Protein AF-A0A4D9CTM1-F1 (afdb_monomer)

Organism: NCBI:txid1027361

Radius of gyration: 29.35 Å; Cα contacts (8 Å, |Δi|>4): 125; chains: 1; bounding box: 66×77×60 Å

Secondary structure (DSSP, 8-state):
-EE--HHHHHHHHHHHHHHTSSS---EEEEEEEEGGGTT-STHHHHHHHHHTTTT----EEEEEEEEETTEEEEEEEESSHHHHHHHHHHHHHHHHH-TTSPPTT--S-------------------------------------------

pLDDT: mean 71.95, std 22.62, range [29.66, 96.94]

Mean predicted aligned error: 17.48 Å

Solvent-accessible surface area (backbone atoms only — not comparable to full-atom values): 10083 Å² total; per-residue (Å²): 120,46,83,38,55,68,69,58,40,53,56,49,48,53,53,47,51,64,67,37,65,88,55,78,63,77,48,77,47,78,42,82,40,50,59,55,64,75,68,71,47,74,69,34,53,58,52,48,64,54,46,71,74,65,74,59,84,74,58,47,26,38,38,36,36,41,36,40,99,88,52,46,39,30,30,75,38,55,71,58,70,65,39,52,56,50,48,54,56,49,49,51,55,47,63,72,66,66,69,88,64,83,62,91,90,66,91,79,84,85,86,78,75,98,74,81,88,87,86,89,80,90,80,90,80,92,79,86,89,75,89,76,93,77,90,81,82,87,84,90,83,92,80,90,80,85,86,80,86,81,130

Foldseek 3Di:
DAEDELVVVLVVVLVVLVVPVVHWDKDKDKDKDFPLPPPDDPVSVVVVVVVVVVPPPRFIWIKMWMDIDPDIYIYIFTPDPRVVVSVVSNVVSCVVRVPPDDPPPPPDDDDDDDDDDDDDDDDDDDDDDDDDDDDDDDDDDDDDDDDDDDD

Sequence (151 aa):
MVLLDPSSFLSALDSLFHITRTKGSLYLTIKKVRKHRVHGGEAARARATQQQKSGSNDEMHILVRAHAEKQKFSTTVEEGEDAISFQEALAEVLGRNMTGLVKDGKKGGGKKGRKGKEEGGGKEDDMVVVMEESSRGGPGGERGGKRKKRR

Structure (mmCIF, N/CA/C/O backbone):
data_AF-A0A4D9CTM1-F1
#
_entry.id   AF-A0A4D9CTM1-F1
#
loop_
_atom_site.group_PDB
_atom_site.id
_atom_site.type_symbol
_atom_site.label_atom_id
_atom_site.label_alt_id
_atom_site.label_comp_id
_atom_site.label_asym_id
_atom_site.label_entity_id
_atom_site.label_seq_id
_atom_site.pdbx_PDB_ins_code
_atom_site.Cartn_x
_atom_site.Cartn_y
_atom_site.Cartn_z
_atom_site.occupancy
_atom_site.B_iso_or_equiv
_atom_site.auth_seq_id
_atom_site.auth_comp_id
_atom_site.auth_asym_id
_atom_site.auth_atom_id
_atom_site.pdbx_PDB_model_num
ATOM 1 N N . MET A 1 1 ? -1.972 -14.293 -1.447 1.00 78.44 1 MET A N 1
ATOM 2 C CA . MET A 1 1 ? -1.542 -12.880 -1.550 1.00 78.44 1 MET A CA 1
ATOM 3 C C . MET A 1 1 ? -1.862 -12.459 -2.969 1.00 78.44 1 MET A C 1
ATOM 5 O O . MET A 1 1 ? -1.479 -13.194 -3.868 1.00 78.44 1 MET A O 1
ATOM 9 N N . VAL A 1 2 ? -2.639 -11.394 -3.154 1.00 91.00 2 VAL A N 1
ATOM 10 C CA . VAL A 1 2 ? -3.167 -10.981 -4.470 1.00 91.00 2 VAL A CA 1
ATOM 11 C C . VAL A 1 2 ? -2.244 -9.934 -5.096 1.00 91.00 2 VAL A C 1
ATOM 13 O O . VAL A 1 2 ? -1.807 -9.028 -4.390 1.00 91.00 2 VAL A O 1
ATOM 16 N N . LEU A 1 3 ? -1.930 -10.064 -6.388 1.00 92.75 3 LEU A N 1
ATOM 17 C CA . LEU A 1 3 ? -1.213 -9.039 -7.148 1.00 92.75 3 LEU A CA 1
ATOM 18 C C . LEU A 1 3 ? -2.240 -8.075 -7.754 1.00 92.75 3 LEU A C 1
ATOM 20 O O . LEU A 1 3 ? -3.148 -8.525 -8.445 1.00 92.75 3 LEU A O 1
ATOM 24 N N . LEU A 1 4 ? -2.117 -6.787 -7.447 1.00 95.19 4 LEU A N 1
ATOM 25 C CA . LEU A 1 4 ? -3.016 -5.729 -7.897 1.00 95.19 4 LEU A CA 1
ATOM 26 C C . LEU A 1 4 ? -2.261 -4.706 -8.741 1.00 95.19 4 LEU A C 1
ATOM 28 O O . LEU A 1 4 ? -1.070 -4.459 -8.512 1.00 95.19 4 LEU A O 1
ATOM 32 N N . ASP A 1 5 ? -2.993 -4.060 -9.642 1.00 94.69 5 ASP A N 1
ATOM 33 C CA . ASP A 1 5 ? -2.515 -2.879 -10.356 1.00 94.69 5 ASP A CA 1
ATOM 34 C C . ASP A 1 5 ? -2.224 -1.731 -9.374 1.00 94.69 5 ASP A C 1
ATOM 36 O O . ASP A 1 5 ? -2.853 -1.669 -8.309 1.00 94.69 5 ASP A O 1
ATOM 40 N N . PRO A 1 6 ? -1.305 -0.805 -9.700 1.00 94.75 6 PRO A N 1
ATOM 41 C CA . PRO A 1 6 ? -0.899 0.264 -8.786 1.00 94.75 6 PRO A CA 1
ATOM 42 C C . PRO A 1 6 ? -2.067 1.113 -8.253 1.00 94.75 6 PRO A C 1
ATOM 44 O O . PRO A 1 6 ? -2.133 1.391 -7.056 1.00 94.75 6 PRO A O 1
ATOM 47 N N . SER A 1 7 ? -3.037 1.464 -9.102 1.00 94.75 7 SER A N 1
ATOM 48 C CA . SER A 1 7 ? -4.233 2.230 -8.714 1.00 94.75 7 SER A CA 1
ATOM 49 C C . SER A 1 7 ? -5.149 1.443 -7.767 1.00 94.75 7 SER A C 1
ATOM 51 O O . SER A 1 7 ? -5.543 1.935 -6.705 1.00 94.75 7 SER A O 1
ATOM 53 N N . SER A 1 8 ? -5.428 0.184 -8.106 1.00 96.38 8 SER A N 1
ATOM 54 C CA . SER A 1 8 ? -6.216 -0.741 -7.285 1.00 96.38 8 SER A CA 1
ATOM 55 C C . SER A 1 8 ? -5.547 -1.022 -5.937 1.00 96.38 8 SER A C 1
ATOM 57 O O . SER A 1 8 ? -6.226 -1.123 -4.914 1.00 96.38 8 SER A O 1
ATOM 59 N N . PHE A 1 9 ? -4.213 -1.100 -5.909 1.00 96.94 9 PHE A N 1
ATOM 60 C CA . PHE A 1 9 ? -3.431 -1.256 -4.685 1.00 96.94 9 PHE A CA 1
ATOM 61 C C . PHE A 1 9 ? -3.633 -0.076 -3.729 1.00 96.94 9 PHE A C 1
ATOM 63 O O . PHE A 1 9 ? -3.850 -0.299 -2.539 1.00 96.94 9 PHE A O 1
ATOM 70 N N . LEU A 1 10 ? -3.594 1.162 -4.232 1.00 96.62 10 LEU A N 1
ATOM 71 C CA . LEU A 1 10 ? -3.778 2.367 -3.416 1.00 96.62 10 LEU A CA 1
ATOM 72 C C . LEU A 1 10 ? -5.194 2.450 -2.830 1.00 96.62 10 LEU A C 1
ATOM 74 O O . LEU A 1 10 ? -5.349 2.728 -1.641 1.00 96.62 10 LEU A O 1
ATOM 78 N N . SER A 1 11 ? -6.220 2.126 -3.623 1.00 96.69 11 SER A N 1
ATOM 79 C CA . SER A 1 11 ? -7.612 2.079 -3.147 1.00 96.69 11 SER A CA 1
ATOM 80 C C . SER A 1 11 ? -7.836 0.985 -2.090 1.00 96.69 11 SER A C 1
ATOM 82 O O . SER A 1 11 ? -8.464 1.216 -1.050 1.00 96.69 11 SER A O 1
ATOM 84 N N . ALA A 1 12 ? -7.261 -0.203 -2.305 1.00 95.62 12 ALA A N 1
ATOM 85 C CA . ALA A 1 12 ? -7.307 -1.290 -1.330 1.00 95.62 12 ALA A CA 1
ATOM 86 C C . ALA A 1 12 ? -6.540 -0.942 -0.044 1.00 95.62 12 ALA A C 1
ATOM 88 O O . ALA A 1 12 ? -6.989 -1.282 1.052 1.00 95.62 12 ALA A O 1
ATOM 89 N N . LEU A 1 13 ? -5.405 -0.243 -0.159 1.00 96.31 13 LEU A N 1
ATOM 90 C CA . LEU A 1 13 ? -4.617 0.233 0.978 1.00 96.31 13 LEU A CA 1
ATOM 91 C C . LEU A 1 13 ? -5.403 1.227 1.831 1.00 96.31 13 LEU A C 1
ATOM 93 O O . LEU A 1 13 ? -5.414 1.103 3.055 1.00 96.31 13 LEU A O 1
ATOM 97 N N . ASP A 1 14 ? -6.099 2.160 1.195 1.00 95.56 14 ASP A N 1
ATOM 98 C CA . ASP A 1 14 ? -6.958 3.126 1.874 1.00 95.56 14 ASP A CA 1
ATOM 99 C C . ASP A 1 14 ? -8.091 2.448 2.656 1.00 95.56 14 ASP A C 1
ATOM 101 O O . ASP A 1 14 ? -8.291 2.678 3.851 1.00 95.56 14 ASP A O 1
ATOM 105 N N . SER A 1 15 ? -8.762 1.494 2.008 1.00 94.56 15 SER A N 1
ATOM 106 C CA . SER A 1 15 ? -9.785 0.664 2.649 1.00 94.56 15 SER A CA 1
ATOM 107 C C . SER A 1 15 ? -9.212 -0.128 3.830 1.00 94.56 15 SER A C 1
ATOM 109 O O . SER A 1 15 ? -9.856 -0.262 4.874 1.00 94.56 15 SER A O 1
ATOM 111 N N . LEU A 1 16 ? -7.979 -0.629 3.699 1.00 94.81 16 LEU A N 1
ATOM 112 C CA . LEU A 1 16 ? -7.304 -1.369 4.760 1.00 94.81 16 LEU A CA 1
ATOM 113 C C . LEU A 1 16 ? -7.037 -0.485 5.984 1.00 94.81 16 LEU A C 1
ATOM 115 O O . LEU A 1 16 ? -7.277 -0.936 7.105 1.00 94.81 16 LEU A O 1
ATOM 119 N N . PHE A 1 17 ? -6.623 0.772 5.784 1.00 95.00 17 PHE A N 1
ATOM 120 C CA . PHE A 1 17 ? -6.453 1.739 6.873 1.00 95.00 17 PHE A CA 1
ATOM 121 C C . PHE A 1 17 ? -7.749 1.964 7.652 1.00 95.00 17 PHE A C 1
ATOM 123 O O . PHE A 1 17 ? -7.719 1.984 8.885 1.00 95.00 17 PHE A O 1
ATOM 130 N N . HIS A 1 18 ? -8.887 2.083 6.962 1.00 92.69 18 HIS A N 1
ATOM 131 C CA . HIS A 1 18 ? -10.188 2.239 7.614 1.00 92.69 18 HIS A CA 1
ATOM 132 C C . HIS A 1 18 ? -10.571 1.024 8.462 1.00 92.69 18 HIS A C 1
ATOM 134 O O . HIS A 1 18 ? -11.035 1.192 9.591 1.00 92.69 18 HIS A O 1
ATOM 140 N N . ILE A 1 19 ? -10.314 -0.187 7.964 1.00 92.69 19 ILE A N 1
ATOM 141 C CA . ILE A 1 19 ? -10.592 -1.432 8.693 1.00 92.69 19 ILE A CA 1
ATOM 142 C C . ILE A 1 19 ? -9.716 -1.541 9.947 1.00 92.69 19 ILE A C 1
ATOM 144 O O . ILE A 1 19 ? -10.208 -1.908 11.013 1.00 92.69 19 ILE A O 1
ATOM 148 N N . THR A 1 20 ? -8.430 -1.195 9.851 1.00 93.25 20 THR A N 1
ATOM 149 C CA . THR A 1 20 ? -7.482 -1.311 10.974 1.00 93.25 20 THR A CA 1
ATOM 150 C C . THR A 1 20 ? -7.454 -0.094 11.900 1.00 93.25 20 THR A C 1
ATOM 152 O O . THR A 1 20 ? -6.603 -0.017 12.785 1.00 93.25 20 THR A O 1
ATOM 155 N N . ARG A 1 21 ? -8.349 0.884 11.707 1.00 92.12 21 ARG A N 1
ATOM 156 C CA . ARG A 1 21 ? -8.289 2.179 12.406 1.00 92.12 21 ARG A CA 1
ATOM 157 C C . ARG A 1 21 ? -8.504 2.064 13.914 1.00 92.12 21 ARG A C 1
ATOM 159 O O . ARG A 1 21 ? -7.896 2.806 14.678 1.00 92.12 21 ARG A O 1
ATOM 166 N N . THR A 1 22 ? -9.401 1.178 14.339 1.00 90.25 22 THR A N 1
ATOM 167 C CA . THR A 1 22 ? -9.755 0.996 15.757 1.00 90.25 22 THR A CA 1
ATOM 168 C C . THR A 1 22 ? -8.908 -0.075 16.430 1.00 90.25 22 THR A C 1
ATOM 170 O O . THR A 1 22 ? -8.555 0.059 17.601 1.00 90.25 22 THR A O 1
ATOM 173 N N . LYS A 1 23 ? -8.588 -1.148 15.703 1.00 90.88 23 LYS A N 1
ATOM 174 C CA . LYS A 1 23 ? -7.827 -2.290 16.198 1.00 90.88 23 LYS A CA 1
ATOM 175 C C . LYS A 1 23 ? -7.023 -2.911 15.063 1.00 90.88 23 LYS A C 1
ATOM 177 O O . LYS A 1 23 ? -7.501 -3.017 13.938 1.00 90.88 23 LYS A O 1
ATOM 182 N N . GLY A 1 24 ? -5.836 -3.393 15.408 1.00 91.75 24 GLY A N 1
ATOM 183 C CA . GLY A 1 24 ? -4.969 -4.138 14.508 1.00 91.75 24 GLY A CA 1
ATOM 184 C C . GLY A 1 24 ? -3.712 -3.361 14.152 1.00 91.75 24 GLY A C 1
ATOM 185 O O . GLY A 1 24 ? -3.389 -2.325 14.734 1.00 91.75 24 GLY A O 1
ATOM 18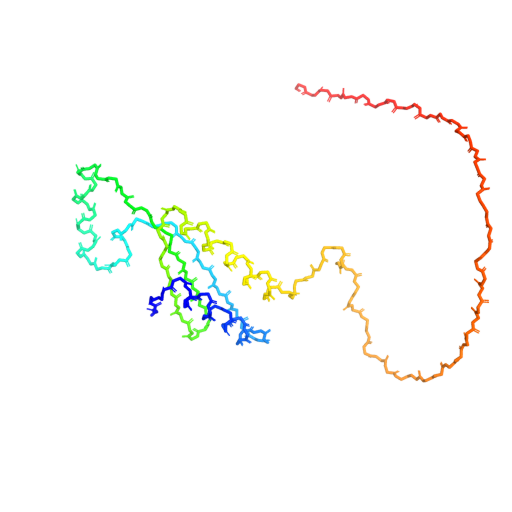6 N N . SER A 1 25 ? -2.956 -3.912 13.215 1.00 93.06 25 SER A N 1
ATOM 187 C CA . SER A 1 25 ? -1.748 -3.288 12.691 1.00 93.06 25 SER A CA 1
ATOM 188 C C . SER A 1 25 ? -1.658 -3.573 11.204 1.00 93.06 25 SER A C 1
ATOM 190 O O . SER A 1 25 ? -1.929 -4.690 10.754 1.00 93.06 25 SER A O 1
ATOM 192 N N . LEU A 1 26 ? -1.291 -2.541 10.455 1.00 94.88 26 LEU A N 1
ATOM 193 C CA . LEU A 1 26 ? -1.059 -2.607 9.025 1.00 94.88 26 LEU A CA 1
ATOM 194 C C . LEU A 1 26 ? 0.446 -2.611 8.790 1.00 94.88 26 LEU A C 1
ATOM 196 O O . LEU A 1 26 ? 1.169 -1.753 9.294 1.00 94.88 26 LEU A O 1
ATOM 200 N N . TYR A 1 27 ? 0.910 -3.578 8.012 1.00 95.75 27 TYR A N 1
ATOM 201 C CA . TYR A 1 27 ? 2.309 -3.714 7.642 1.00 95.75 27 TYR A CA 1
ATOM 202 C C . TYR A 1 27 ? 2.465 -3.429 6.155 1.00 95.75 27 TYR A C 1
ATOM 204 O O . TYR A 1 27 ? 1.909 -4.140 5.313 1.00 95.75 27 TYR A O 1
ATOM 212 N N . LEU A 1 28 ? 3.266 -2.414 5.848 1.00 96.19 28 LEU A N 1
ATOM 213 C CA . LEU A 1 28 ? 3.670 -2.063 4.496 1.00 96.19 28 LEU A CA 1
ATOM 214 C C . LEU A 1 28 ? 5.150 -2.420 4.313 1.00 96.19 28 LEU A C 1
ATOM 216 O O . LEU A 1 28 ? 5.990 -2.035 5.123 1.00 96.19 28 LEU A O 1
ATOM 220 N N . THR A 1 29 ? 5.485 -3.149 3.252 1.00 95.62 29 THR A N 1
ATOM 221 C CA . THR A 1 29 ? 6.875 -3.446 2.881 1.00 95.62 29 THR A CA 1
ATOM 222 C C . THR A 1 29 ? 7.131 -3.006 1.453 1.00 95.62 29 THR A C 1
ATOM 224 O O . THR A 1 29 ? 6.404 -3.428 0.556 1.00 95.62 29 THR A O 1
ATOM 227 N N . ILE A 1 30 ? 8.188 -2.229 1.241 1.00 94.12 30 ILE A N 1
ATOM 228 C CA . ILE A 1 30 ? 8.646 -1.776 -0.074 1.00 94.12 30 ILE A CA 1
ATOM 229 C C . ILE A 1 30 ? 10.023 -2.394 -0.304 1.00 94.12 30 ILE A C 1
ATOM 231 O O . ILE A 1 30 ? 10.911 -2.269 0.542 1.00 94.12 30 ILE A O 1
ATOM 235 N N . LYS A 1 31 ? 10.204 -3.115 -1.412 1.00 91.50 31 LYS A N 1
ATOM 236 C CA . LYS A 1 31 ? 11.464 -3.796 -1.725 1.00 91.50 31 LYS A CA 1
ATOM 237 C C . LYS A 1 31 ? 11.793 -3.692 -3.206 1.00 91.50 31 LYS A C 1
ATOM 239 O O . LYS A 1 31 ? 11.012 -4.136 -4.042 1.00 91.50 31 LYS A O 1
ATOM 244 N N . LYS A 1 32 ? 13.002 -3.227 -3.517 1.00 89.50 32 LYS A N 1
ATOM 245 C CA . LYS A 1 32 ? 13.558 -3.305 -4.869 1.00 89.50 32 LYS A CA 1
ATOM 246 C C . LYS A 1 32 ? 13.880 -4.761 -5.220 1.00 89.50 32 LYS A C 1
ATOM 248 O O . LYS A 1 32 ? 14.564 -5.462 -4.465 1.00 89.50 32 LYS A O 1
ATOM 253 N N . VAL A 1 33 ? 13.343 -5.239 -6.333 1.00 85.56 33 VAL A N 1
ATOM 254 C CA . VAL A 1 33 ? 13.457 -6.619 -6.807 1.00 85.56 33 VAL A CA 1
ATOM 255 C C . VAL A 1 33 ? 13.787 -6.629 -8.292 1.00 85.56 33 VAL A C 1
ATOM 257 O O . VAL A 1 33 ? 13.305 -5.811 -9.059 1.00 85.56 33 VAL A O 1
ATOM 260 N N . ARG A 1 34 ? 14.607 -7.587 -8.718 1.00 81.25 34 ARG A N 1
ATOM 261 C CA . ARG A 1 34 ? 14.817 -7.844 -10.147 1.00 81.25 34 ARG A CA 1
ATOM 262 C C . ARG A 1 34 ? 13.595 -8.572 -10.707 1.00 81.25 34 ARG A C 1
ATOM 264 O O . ARG A 1 34 ? 13.073 -9.453 -10.007 1.00 81.25 34 ARG A O 1
ATOM 271 N N . LYS A 1 35 ? 13.178 -8.258 -11.941 1.00 66.62 35 LYS A N 1
ATOM 272 C CA . LYS A 1 35 ? 11.988 -8.818 -12.628 1.00 66.62 35 LYS A CA 1
ATOM 273 C C . LYS A 1 35 ? 11.839 -10.325 -12.446 1.00 66.62 35 LYS A C 1
ATOM 275 O O . LYS A 1 35 ? 10.782 -10.852 -12.105 1.00 66.62 35 LYS A O 1
ATOM 280 N N . HIS A 1 36 ? 12.964 -11.020 -12.536 1.00 59.69 36 HIS A N 1
ATOM 281 C CA . HIS A 1 36 ? 13.032 -12.469 -12.498 1.00 59.69 36 HIS A CA 1
ATOM 282 C C . HIS A 1 36 ? 12.706 -13.111 -11.128 1.00 59.69 36 HIS A C 1
ATOM 284 O O . HIS A 1 36 ? 12.463 -14.314 -11.036 1.00 59.69 36 HIS A O 1
ATOM 290 N N . ARG A 1 37 ? 12.680 -12.337 -10.033 1.00 57.84 37 ARG A N 1
ATOM 291 C CA . ARG A 1 37 ? 12.320 -12.833 -8.689 1.00 57.84 37 ARG A CA 1
ATOM 292 C C . ARG A 1 37 ? 10.858 -12.597 -8.305 1.00 57.84 37 ARG A C 1
ATOM 294 O O . ARG A 1 37 ? 10.458 -13.052 -7.233 1.00 57.84 37 ARG A O 1
ATOM 301 N N . VAL A 1 38 ? 10.074 -11.907 -9.135 1.00 54.66 38 VAL A N 1
ATOM 302 C CA . VAL A 1 38 ? 8.677 -11.557 -8.822 1.00 54.66 38 VAL A CA 1
ATOM 303 C C . VAL A 1 38 ? 7.730 -12.747 -9.050 1.00 54.66 38 VAL A C 1
ATOM 305 O O . VAL A 1 38 ? 6.818 -12.959 -8.257 1.00 54.66 38 VAL A O 1
ATOM 308 N N . HIS A 1 39 ? 8.015 -13.612 -10.032 1.00 53.09 39 HIS A N 1
ATOM 309 C CA . HIS A 1 39 ? 7.203 -14.794 -10.383 1.00 53.09 39 HIS A CA 1
ATOM 310 C C . HIS A 1 39 ? 7.820 -16.117 -9.891 1.00 53.09 39 HIS A C 1
ATOM 312 O O . HIS A 1 39 ? 8.026 -17.060 -10.654 1.00 53.09 39 HIS A O 1
ATOM 318 N N . GLY A 1 40 ? 8.196 -16.166 -8.612 1.00 46.62 40 GLY A N 1
ATOM 319 C CA . GLY A 1 40 ? 9.043 -17.213 -8.034 1.00 46.62 40 GLY A CA 1
ATOM 320 C C . GLY A 1 40 ? 8.459 -18.633 -8.009 1.00 46.62 40 GLY A C 1
ATOM 321 O O . GLY A 1 40 ? 7.952 -19.062 -6.978 1.00 46.62 40 GLY A O 1
ATOM 322 N N . GLY A 1 41 ? 8.656 -19.390 -9.088 1.00 54.88 41 GLY A N 1
ATOM 323 C CA . GLY A 1 41 ? 8.852 -20.847 -9.053 1.00 54.88 41 GLY A CA 1
ATOM 324 C C . GLY A 1 41 ? 10.340 -21.219 -9.174 1.00 54.88 41 GLY A C 1
ATOM 325 O O . GLY A 1 41 ? 11.176 -20.362 -9.465 1.00 54.88 41 GLY A O 1
ATOM 326 N N . GLU A 1 42 ? 10.694 -22.496 -8.993 1.00 54.66 42 GLU A N 1
ATOM 327 C CA . GLU A 1 42 ? 12.067 -23.023 -9.181 1.00 54.66 42 GLU A CA 1
ATOM 328 C C . GLU A 1 42 ? 12.647 -22.687 -10.569 1.00 54.66 42 GLU A C 1
ATOM 330 O O . GLU A 1 42 ? 13.813 -22.307 -10.698 1.00 54.66 42 GLU A O 1
ATOM 335 N N . ALA A 1 43 ? 11.792 -22.674 -11.597 1.00 53.56 43 ALA A N 1
ATOM 336 C CA . ALA A 1 43 ? 12.135 -22.252 -12.955 1.00 53.56 43 ALA A CA 1
ATOM 337 C C . ALA A 1 43 ? 12.572 -20.774 -13.042 1.00 53.56 43 ALA A C 1
ATOM 339 O O . ALA A 1 43 ? 13.469 -20.427 -13.815 1.00 53.56 43 ALA A O 1
ATOM 340 N N . ALA A 1 44 ? 11.997 -19.907 -12.201 1.00 55.56 44 ALA A N 1
ATOM 341 C CA . ALA A 1 44 ? 12.378 -18.504 -12.079 1.00 55.56 44 ALA A CA 1
ATOM 342 C C . ALA A 1 44 ? 13.667 -18.310 -11.247 1.00 55.56 44 ALA A C 1
ATOM 344 O O . ALA A 1 44 ? 14.180 -17.206 -11.114 1.00 55.56 44 ALA A O 1
ATOM 345 N N . ARG A 1 45 ? 14.246 -19.363 -10.668 1.00 57.81 45 ARG A N 1
ATOM 346 C CA . ARG A 1 45 ? 15.594 -19.286 -10.081 1.00 57.81 45 ARG A CA 1
ATOM 347 C C . ARG A 1 45 ? 16.643 -19.734 -11.090 1.00 57.81 45 ARG A C 1
ATOM 349 O O . ARG A 1 45 ? 17.652 -19.055 -11.232 1.00 57.81 45 ARG A O 1
ATOM 356 N N . ALA A 1 46 ? 16.347 -20.786 -11.854 1.00 58.94 46 ALA A N 1
ATOM 357 C CA . ALA A 1 46 ? 17.233 -21.320 -12.888 1.00 58.94 46 ALA A CA 1
ATOM 358 C C . ALA A 1 46 ? 17.491 -20.334 -14.045 1.00 58.94 46 ALA A C 1
ATOM 360 O O . ALA A 1 46 ? 18.634 -20.147 -14.465 1.00 58.94 46 ALA A O 1
ATOM 361 N N . ARG A 1 47 ? 16.449 -19.646 -14.533 1.00 57.97 47 ARG A N 1
ATOM 362 C CA . ARG A 1 47 ? 16.589 -18.655 -15.617 1.00 57.97 47 ARG A CA 1
ATOM 363 C C . ARG A 1 47 ? 17.316 -17.366 -15.171 1.00 57.97 47 ARG A C 1
ATOM 365 O O . ARG A 1 47 ? 18.043 -16.785 -15.973 1.00 57.97 47 ARG A O 1
ATOM 372 N N . ALA A 1 48 ? 17.255 -16.993 -13.883 1.00 57.41 48 ALA A N 1
ATOM 373 C CA . ALA A 1 48 ? 18.030 -15.869 -13.334 1.00 57.41 48 ALA A CA 1
ATOM 374 C C . ALA A 1 48 ? 19.540 -16.143 -13.406 1.00 57.41 48 ALA A C 1
ATOM 376 O O . ALA A 1 48 ? 20.331 -15.247 -13.689 1.00 57.41 48 ALA A O 1
ATOM 377 N N . THR A 1 49 ? 19.942 -17.397 -13.176 1.00 59.22 49 THR A N 1
ATOM 378 C CA . THR A 1 49 ? 21.347 -17.819 -13.240 1.00 59.22 49 THR A CA 1
ATOM 379 C C . THR A 1 49 ? 21.887 -17.812 -14.672 1.00 59.22 49 THR A C 1
ATOM 381 O O . THR A 1 49 ? 23.074 -17.562 -14.873 1.00 59.22 49 THR A O 1
ATOM 384 N N . GLN A 1 50 ? 21.033 -18.060 -15.673 1.00 58.41 50 GLN A N 1
ATOM 385 C CA . GLN A 1 50 ? 21.412 -17.980 -17.088 1.00 58.41 50 GLN A CA 1
ATOM 386 C C . GLN A 1 50 ? 21.503 -16.531 -17.586 1.00 58.41 50 GLN A C 1
ATOM 388 O O . GLN A 1 50 ? 22.468 -16.196 -18.266 1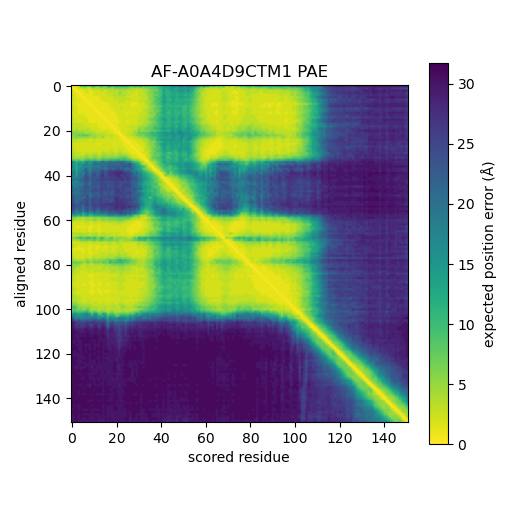.00 58.41 50 GLN A O 1
ATOM 393 N N . GLN A 1 51 ? 20.574 -15.652 -17.200 1.00 55.12 51 GLN A N 1
ATOM 394 C CA . GLN A 1 51 ? 20.588 -14.246 -17.633 1.00 55.12 51 GLN A CA 1
ATOM 395 C C . GLN A 1 51 ? 21.675 -13.400 -16.951 1.00 55.12 51 GLN A C 1
ATOM 397 O O . GLN A 1 51 ? 22.218 -12.483 -17.563 1.00 55.12 51 GLN A O 1
ATOM 402 N N . GLN A 1 52 ? 22.106 -13.765 -15.736 1.00 55.75 52 GLN A N 1
ATOM 403 C CA . GLN A 1 52 ? 23.303 -13.171 -15.123 1.00 55.75 52 GLN A CA 1
ATOM 404 C C . GLN A 1 52 ? 24.570 -13.353 -15.977 1.00 55.75 52 GLN A C 1
ATOM 406 O O . GLN A 1 52 ? 25.509 -12.573 -15.833 1.00 55.75 52 GLN A O 1
ATOM 411 N N . LYS A 1 53 ? 24.608 -14.364 -16.858 1.00 54.53 53 LYS A N 1
ATOM 412 C CA . LYS A 1 53 ? 25.725 -14.598 -17.783 1.00 54.53 53 LYS A CA 1
ATOM 413 C C . LYS A 1 53 ? 25.610 -13.802 -19.088 1.00 54.53 53 LYS A C 1
ATOM 415 O O . LYS A 1 53 ? 26.618 -13.666 -19.770 1.00 54.53 53 LYS A O 1
ATOM 420 N N . SER A 1 54 ? 24.430 -13.281 -19.437 1.00 57.25 54 SER A N 1
ATOM 421 C CA . SER A 1 54 ? 24.183 -12.604 -20.720 1.00 57.25 54 SER A CA 1
ATOM 422 C C . SER A 1 54 ? 24.236 -11.074 -20.661 1.00 57.25 54 SER A C 1
ATOM 424 O O . SER A 1 54 ? 24.023 -10.436 -21.684 1.00 57.25 54 SER A O 1
ATOM 426 N N . GLY A 1 55 ? 24.507 -10.467 -19.498 1.00 49.53 55 GLY A N 1
ATOM 427 C CA . GLY A 1 55 ? 24.700 -9.012 -19.381 1.00 49.53 55 GLY A CA 1
ATOM 428 C C . GLY A 1 55 ? 23.477 -8.161 -19.753 1.00 49.53 55 GLY A C 1
ATOM 429 O O . GLY A 1 55 ? 23.616 -6.963 -19.982 1.00 49.53 55 GLY A O 1
ATOM 430 N N . SER A 1 56 ? 22.284 -8.758 -19.828 1.00 56.06 56 SER A N 1
ATOM 431 C CA . SER A 1 56 ? 21.042 -8.037 -20.107 1.00 56.06 56 SER A CA 1
ATOM 432 C C . SER A 1 56 ? 20.753 -7.053 -18.977 1.00 56.06 56 SER A C 1
ATOM 434 O O . SER A 1 56 ? 20.814 -7.445 -17.811 1.00 56.06 56 SER A O 1
ATOM 436 N N . ASN A 1 57 ? 20.441 -5.803 -19.336 1.00 56.66 57 ASN A N 1
ATOM 437 C CA . ASN A 1 57 ? 20.015 -4.742 -18.424 1.00 56.66 57 ASN A CA 1
ATOM 438 C C . ASN A 1 57 ? 18.889 -5.293 -17.532 1.00 56.66 57 ASN A C 1
ATOM 440 O O . ASN A 1 57 ? 17.792 -5.576 -18.006 1.00 56.66 57 ASN A O 1
ATOM 444 N N . ASP A 1 58 ? 19.226 -5.596 -16.280 1.00 65.88 58 ASP A N 1
ATOM 445 C CA . ASP A 1 58 ? 18.380 -6.352 -15.358 1.00 65.88 58 ASP A CA 1
ATOM 446 C C . ASP A 1 58 ? 17.241 -5.410 -14.939 1.00 65.88 58 ASP A C 1
ATOM 448 O O . ASP A 1 58 ? 17.418 -4.601 -14.027 1.00 65.88 58 ASP A O 1
ATOM 452 N N . GLU A 1 59 ? 16.110 -5.452 -15.653 1.00 73.69 59 GLU A N 1
ATOM 453 C CA . GLU A 1 59 ? 14.943 -4.608 -15.376 1.00 73.69 59 GLU A CA 1
ATOM 454 C C . GLU A 1 59 ? 14.575 -4.726 -13.889 1.00 73.69 59 GLU A C 1
ATOM 456 O O . GLU A 1 59 ? 14.261 -5.805 -13.354 1.00 73.69 59 GLU A O 1
ATOM 461 N N . MET A 1 60 ? 14.718 -3.603 -13.186 1.00 82.88 60 MET A N 1
ATOM 462 C CA . MET A 1 60 ? 14.460 -3.520 -11.760 1.00 82.88 60 MET A CA 1
ATOM 463 C C . MET A 1 60 ? 13.046 -3.003 -11.544 1.00 82.88 60 MET A C 1
ATOM 465 O O . MET A 1 60 ? 12.599 -2.053 -12.175 1.00 82.88 60 MET A O 1
ATOM 469 N N . HIS A 1 61 ? 12.360 -3.629 -10.600 1.00 89.69 61 HIS A N 1
ATOM 470 C CA . HIS A 1 61 ? 11.027 -3.236 -10.187 1.00 89.69 61 HIS A CA 1
ATOM 471 C C . HIS A 1 61 ? 10.992 -3.002 -8.680 1.00 89.69 61 HIS A C 1
ATOM 473 O O . HIS A 1 61 ? 11.814 -3.513 -7.909 1.00 89.69 61 HIS A O 1
ATOM 479 N N . ILE A 1 62 ? 9.997 -2.251 -8.238 1.00 91.56 62 ILE A N 1
ATOM 480 C CA . ILE A 1 62 ? 9.695 -2.006 -6.836 1.00 91.56 62 ILE A CA 1
ATOM 481 C C . ILE A 1 62 ? 8.481 -2.858 -6.479 1.00 91.56 62 ILE A C 1
ATOM 483 O O . ILE A 1 62 ? 7.388 -2.667 -7.001 1.00 91.56 62 ILE A O 1
ATOM 487 N N . LEU A 1 63 ? 8.671 -3.819 -5.579 1.00 92.69 63 LEU A N 1
ATOM 488 C CA . LEU A 1 63 ? 7.598 -4.643 -5.039 1.00 92.69 63 LEU A CA 1
ATOM 489 C C . LEU A 1 63 ? 7.100 -4.035 -3.735 1.00 92.69 63 LEU A C 1
ATOM 491 O O . LEU A 1 63 ? 7.837 -3.974 -2.745 1.00 92.69 63 LEU A O 1
ATOM 495 N N . VAL A 1 64 ? 5.827 -3.665 -3.720 1.00 95.25 64 VAL A N 1
ATOM 496 C CA . VAL A 1 64 ? 5.141 -3.150 -2.538 1.00 95.25 64 VAL A CA 1
ATOM 497 C C . VAL A 1 64 ? 4.142 -4.188 -2.058 1.00 95.25 64 VAL A C 1
ATOM 499 O O . VAL A 1 64 ? 3.419 -4.789 -2.849 1.00 95.25 64 VAL A O 1
ATOM 502 N N . ARG A 1 65 ? 4.119 -4.452 -0.753 1.00 95.69 65 ARG A N 1
ATOM 503 C CA . ARG A 1 65 ? 3.180 -5.394 -0.132 1.00 95.69 65 ARG A CA 1
ATOM 504 C C . ARG A 1 65 ? 2.523 -4.731 1.057 1.00 95.69 65 ARG A C 1
ATOM 506 O O . ARG A 1 65 ? 3.214 -4.129 1.875 1.00 95.69 65 ARG A O 1
ATOM 513 N N . ALA A 1 66 ? 1.220 -4.912 1.169 1.00 96.44 66 ALA A N 1
ATOM 514 C CA . ALA A 1 66 ? 0.437 -4.501 2.314 1.00 96.44 66 ALA A CA 1
ATOM 515 C C . ALA A 1 66 ? -0.250 -5.726 2.913 1.00 96.44 66 ALA A C 1
ATOM 517 O O . ALA A 1 66 ? -0.750 -6.604 2.198 1.00 96.44 66 ALA A O 1
ATOM 518 N N . HIS A 1 67 ? -0.266 -5.799 4.237 1.00 95.38 67 HIS A N 1
ATOM 519 C CA . HIS A 1 67 ? -1.097 -6.767 4.925 1.00 95.38 67 HIS A CA 1
ATOM 520 C C . HIS A 1 67 ? -1.583 -6.275 6.277 1.00 95.38 67 HIS A C 1
ATOM 522 O O . HIS A 1 67 ? -0.863 -5.597 7.007 1.00 95.38 67 HIS A O 1
ATOM 528 N N . ALA A 1 68 ? -2.791 -6.705 6.620 1.00 91.81 68 ALA A N 1
ATOM 529 C CA . ALA A 1 68 ? -3.323 -6.636 7.968 1.00 91.81 68 ALA A CA 1
ATOM 530 C C . ALA A 1 68 ? -4.127 -7.906 8.233 1.00 91.81 68 ALA A C 1
ATOM 532 O O . ALA A 1 68 ? -5.013 -8.239 7.447 1.00 91.81 68 ALA A O 1
ATOM 533 N N . GLU A 1 69 ? -3.786 -8.614 9.313 1.00 84.56 69 GLU A N 1
ATOM 534 C CA . GLU A 1 69 ? -4.379 -9.883 9.764 1.00 84.56 69 GLU A CA 1
ATOM 535 C C . GLU A 1 69 ? -4.711 -10.873 8.624 1.00 84.56 69 GLU A C 1
ATOM 537 O O . GLU A 1 69 ? -3.904 -11.743 8.287 1.00 84.56 69 GLU A O 1
ATOM 542 N N . LYS A 1 70 ? -5.899 -10.730 8.026 1.00 85.56 70 LYS A N 1
ATOM 543 C CA . LYS A 1 70 ? -6.482 -11.612 7.007 1.00 85.56 70 LYS A CA 1
ATOM 544 C C . LYS A 1 70 ? -6.238 -11.154 5.564 1.00 85.56 70 LYS A C 1
ATOM 546 O O . LYS A 1 70 ? -6.188 -11.996 4.671 1.00 85.56 70 LYS A O 1
ATOM 551 N N . GLN A 1 71 ? -6.072 -9.854 5.315 1.00 92.00 71 GLN A N 1
ATOM 552 C CA . GLN A 1 71 ? -5.925 -9.309 3.961 1.00 92.00 71 GLN A CA 1
ATOM 553 C C . GLN A 1 71 ? -4.449 -9.135 3.598 1.00 92.00 71 GLN A C 1
ATOM 555 O O . GLN A 1 71 ? -3.670 -8.589 4.379 1.00 92.00 71 GLN A O 1
ATOM 560 N N . LYS A 1 72 ? -4.057 -9.630 2.416 1.00 95.31 72 LYS A N 1
ATOM 561 C CA . LYS A 1 72 ? -2.677 -9.576 1.905 1.00 95.31 72 LYS A CA 1
ATOM 562 C C . LYS A 1 72 ? -2.677 -9.315 0.405 1.00 95.31 72 LYS A C 1
ATOM 564 O O . LYS A 1 72 ? -3.066 -10.198 -0.369 1.00 95.31 72 LYS A O 1
ATOM 569 N N . PHE A 1 73 ? -2.159 -8.166 0.003 1.00 95.88 73 PHE A N 1
ATOM 570 C CA . PHE A 1 73 ? -2.037 -7.788 -1.400 1.00 95.88 73 PHE A CA 1
ATOM 571 C C . PHE A 1 73 ? -0.688 -7.127 -1.679 1.00 95.88 73 PHE A C 1
ATOM 573 O O . PHE A 1 73 ? 0.013 -6.661 -0.777 1.00 95.88 73 PHE A O 1
ATOM 580 N N . SER A 1 74 ? -0.289 -7.156 -2.939 1.00 95.44 74 SER A N 1
ATOM 581 C CA . SER A 1 74 ? 0.981 -6.629 -3.415 1.00 95.44 74 SER A CA 1
ATOM 582 C C . SER A 1 74 ? 0.813 -5.979 -4.774 1.00 95.44 74 SER A C 1
ATOM 584 O O . SER A 1 74 ? -0.088 -6.350 -5.516 1.00 95.44 74 SER A O 1
ATOM 586 N N . THR A 1 75 ? 1.704 -5.062 -5.114 1.00 95.25 75 THR A N 1
ATOM 587 C CA . THR A 1 75 ? 1.820 -4.477 -6.449 1.00 95.25 75 THR A CA 1
ATOM 588 C C . THR A 1 75 ? 3.291 -4.386 -6.837 1.00 95.25 75 THR A C 1
ATOM 590 O O . THR A 1 75 ? 4.168 -4.364 -5.967 1.00 95.25 75 THR A O 1
ATOM 593 N N . THR A 1 76 ? 3.563 -4.399 -8.135 1.00 92.56 76 THR A N 1
ATOM 594 C CA . THR A 1 76 ? 4.910 -4.240 -8.688 1.00 92.56 76 THR A CA 1
ATOM 595 C C . THR A 1 76 ? 4.895 -3.017 -9.587 1.00 92.56 76 THR A C 1
ATOM 597 O O . THR A 1 76 ? 4.018 -2.909 -10.436 1.00 92.56 76 THR A O 1
ATOM 600 N N . VAL A 1 77 ? 5.846 -2.113 -9.384 1.00 92.31 77 VAL A N 1
ATOM 601 C CA . VAL A 1 77 ? 5.985 -0.871 -10.152 1.00 92.31 77 VAL A CA 1
ATOM 602 C C . VAL A 1 77 ? 7.335 -0.899 -10.855 1.00 92.31 77 VAL A C 1
ATOM 604 O O . VAL A 1 77 ? 8.330 -1.312 -10.253 1.00 92.31 77 VAL A O 1
ATOM 607 N N . GLU A 1 78 ? 7.374 -0.534 -12.131 1.00 89.50 78 GLU A N 1
ATOM 608 C CA . GLU A 1 78 ? 8.628 -0.436 -12.882 1.00 89.50 78 GLU A CA 1
ATOM 609 C C . GLU A 1 78 ? 9.450 0.766 -12.402 1.00 89.50 78 GLU A C 1
ATOM 611 O O . GLU A 1 78 ? 8.906 1.751 -11.903 1.00 89.50 78 GLU A O 1
ATOM 616 N N . GLU A 1 79 ? 10.777 0.668 -12.472 1.00 84.00 79 GLU A N 1
ATOM 617 C CA . GLU A 1 79 ? 11.645 1.793 -12.122 1.00 84.00 79 GLU A CA 1
ATOM 618 C C . GLU A 1 79 ? 11.596 2.858 -13.232 1.00 84.00 79 GLU A C 1
ATOM 620 O O . GLU A 1 79 ? 11.765 2.534 -14.403 1.00 84.00 79 GLU A O 1
ATOM 625 N N . GLY A 1 80 ? 11.362 4.125 -12.872 1.00 85.94 80 GLY A N 1
ATOM 626 C CA . GLY A 1 80 ? 11.196 5.217 -13.836 1.00 85.94 80 GLY A CA 1
ATOM 627 C C . GLY A 1 80 ? 10.153 6.239 -13.386 1.00 85.94 80 GLY A C 1
ATOM 628 O O . GLY A 1 80 ? 9.997 6.484 -12.189 1.00 85.94 80 GLY A O 1
ATOM 629 N N . GLU A 1 81 ? 9.435 6.823 -14.346 1.00 86.69 81 GLU A N 1
ATOM 630 C CA . GLU A 1 81 ? 8.390 7.828 -14.099 1.00 86.69 81 GLU A CA 1
ATOM 631 C C . GLU A 1 81 ? 7.224 7.253 -13.281 1.00 86.69 81 GLU A C 1
ATOM 633 O O . GLU A 1 81 ? 6.801 7.859 -12.296 1.00 86.69 81 GLU A O 1
ATOM 638 N N . ASP A 1 82 ? 6.800 6.025 -13.592 1.00 86.88 82 ASP A N 1
ATOM 639 C CA . ASP A 1 82 ? 5.716 5.338 -12.880 1.00 86.88 82 ASP A CA 1
ATOM 640 C C . ASP A 1 82 ? 6.009 5.159 -11.384 1.00 86.88 82 ASP A C 1
ATOM 642 O O . ASP A 1 82 ? 5.106 5.250 -10.548 1.00 86.88 82 ASP A O 1
ATOM 646 N N . ALA A 1 83 ? 7.277 4.940 -11.018 1.00 90.12 83 ALA A N 1
ATOM 647 C CA . ALA A 1 83 ? 7.687 4.834 -9.620 1.00 90.12 83 ALA A CA 1
ATOM 648 C C . ALA A 1 83 ? 7.523 6.158 -8.867 1.00 90.12 83 ALA A C 1
ATOM 650 O O . ALA A 1 83 ? 7.130 6.146 -7.698 1.00 90.12 83 ALA A O 1
ATOM 651 N N . ILE A 1 84 ? 7.804 7.285 -9.525 1.00 93.25 84 ILE A N 1
ATOM 652 C CA . ILE A 1 84 ? 7.680 8.621 -8.935 1.00 93.25 84 ILE A CA 1
ATOM 653 C C . ILE A 1 84 ? 6.201 8.944 -8.725 1.00 93.25 84 ILE A C 1
ATOM 655 O O . ILE A 1 84 ? 5.802 9.253 -7.602 1.00 93.25 84 ILE A O 1
ATOM 659 N N . SER A 1 85 ? 5.371 8.770 -9.756 1.00 94.00 85 SER A N 1
ATOM 660 C CA . SER A 1 85 ? 3.925 9.001 -9.653 1.00 94.00 85 SER A CA 1
ATOM 661 C C . SER A 1 85 ? 3.275 8.096 -8.605 1.00 94.00 85 SER A C 1
ATOM 663 O O . SER A 1 85 ? 2.447 8.541 -7.807 1.00 94.00 85 SER A O 1
ATOM 665 N N . PHE A 1 86 ? 3.687 6.826 -8.540 1.00 95.12 86 PHE A N 1
ATOM 666 C CA . PHE A 1 86 ? 3.214 5.914 -7.503 1.00 95.12 86 PHE A CA 1
ATOM 667 C C . PHE A 1 86 ? 3.658 6.346 -6.100 1.00 95.12 86 PHE A C 1
ATOM 669 O O . PHE A 1 86 ? 2.883 6.232 -5.150 1.00 95.12 86 PHE A O 1
ATOM 676 N N . GLN A 1 87 ? 4.887 6.847 -5.945 1.00 94.44 87 GLN A N 1
ATOM 677 C CA . GLN A 1 87 ? 5.392 7.342 -4.666 1.00 94.44 87 GLN A CA 1
ATOM 678 C C . GLN A 1 87 ? 4.604 8.562 -4.174 1.00 94.44 87 GLN A C 1
ATOM 680 O O . GLN A 1 87 ? 4.283 8.622 -2.986 1.00 94.44 87 GLN A O 1
ATOM 685 N N . GLU A 1 88 ? 4.280 9.507 -5.057 1.00 96.31 88 GLU A N 1
ATOM 686 C CA . GLU A 1 88 ? 3.468 10.685 -4.727 1.00 96.31 88 GLU A CA 1
ATOM 687 C C . GLU A 1 88 ? 2.066 10.280 -4.260 1.00 96.31 88 GLU A C 1
ATOM 689 O O . GLU A 1 88 ? 1.636 10.665 -3.169 1.00 96.31 88 GLU A O 1
ATOM 694 N N . ALA A 1 89 ? 1.396 9.413 -5.022 1.00 96.75 89 ALA A N 1
ATOM 695 C CA . ALA A 1 89 ? 0.069 8.919 -4.667 1.00 96.75 89 ALA A CA 1
ATOM 696 C C . ALA A 1 89 ? 0.085 8.091 -3.367 1.00 96.75 89 ALA A C 1
ATOM 698 O O . ALA A 1 89 ? -0.812 8.198 -2.527 1.00 96.75 89 ALA A O 1
ATOM 699 N N . LEU A 1 90 ? 1.134 7.290 -3.145 1.00 96.69 90 LEU A N 1
ATOM 700 C CA . LEU A 1 90 ? 1.320 6.564 -1.890 1.00 96.69 90 LEU A CA 1
ATOM 701 C C . LEU A 1 90 ? 1.522 7.525 -0.710 1.00 96.69 90 LEU A C 1
ATOM 703 O O . LEU A 1 90 ? 0.963 7.293 0.364 1.00 96.69 90 LEU A O 1
ATOM 707 N N . ALA A 1 91 ? 2.294 8.598 -0.892 1.00 96.56 91 ALA A N 1
ATOM 708 C CA . ALA A 1 91 ? 2.516 9.607 0.139 1.00 96.56 91 ALA A CA 1
ATOM 709 C C . ALA A 1 91 ? 1.211 10.315 0.532 1.00 96.56 91 ALA A C 1
ATOM 711 O O . ALA A 1 91 ? 0.969 10.511 1.725 1.00 96.56 91 ALA A O 1
ATOM 712 N N . GLU A 1 92 ? 0.345 10.622 -0.435 1.00 96.81 92 GLU A N 1
ATOM 713 C CA . GLU A 1 92 ? -0.979 11.198 -0.178 1.00 96.81 92 GLU A CA 1
ATOM 714 C C . GLU A 1 92 ? -1.850 10.262 0.677 1.00 96.81 92 GLU A C 1
ATOM 716 O O . GLU A 1 92 ? -2.372 10.668 1.722 1.00 96.81 92 GLU A O 1
ATOM 721 N N . VAL A 1 93 ? -1.947 8.982 0.296 1.00 96.56 93 VAL A N 1
ATOM 722 C CA . VAL A 1 93 ? -2.719 7.976 1.049 1.00 96.56 93 VAL A CA 1
ATOM 723 C C . VAL A 1 93 ? -2.188 7.828 2.476 1.00 96.56 93 VAL A C 1
ATOM 725 O O . VAL A 1 93 ? -2.972 7.777 3.430 1.00 96.56 93 VAL A O 1
ATOM 728 N N . LEU A 1 94 ? -0.866 7.779 2.648 1.00 95.75 94 LEU A N 1
ATOM 729 C CA . LEU A 1 94 ? -0.230 7.667 3.960 1.00 95.75 94 LEU A CA 1
ATOM 730 C C . LEU A 1 94 ? -0.459 8.918 4.817 1.00 95.75 94 LEU A C 1
ATOM 732 O O . LEU A 1 94 ? -0.840 8.794 5.983 1.00 95.75 94 LEU A O 1
ATOM 736 N N . GLY A 1 95 ? -0.274 10.110 4.247 1.00 94.56 95 GLY A N 1
ATOM 737 C CA . GLY A 1 95 ? -0.482 11.385 4.937 1.00 94.56 95 GLY A CA 1
ATOM 738 C C . GLY A 1 95 ? -1.926 11.569 5.402 1.00 94.56 95 GLY A C 1
ATOM 739 O O . GLY A 1 95 ? -2.163 12.010 6.528 1.00 94.56 95 GLY A O 1
ATOM 740 N N . ARG A 1 96 ? -2.894 11.150 4.581 1.00 95.06 96 ARG A N 1
ATOM 741 C CA . ARG A 1 96 ? -4.323 11.206 4.914 1.00 95.06 96 ARG A CA 1
ATOM 742 C C . ARG A 1 96 ? -4.719 10.248 6.041 1.00 95.06 96 ARG A C 1
ATOM 744 O O . ARG A 1 96 ? -5.600 10.580 6.831 1.00 95.06 96 ARG A O 1
ATOM 751 N N . ASN A 1 97 ? -4.095 9.070 6.123 1.00 95.12 97 ASN A N 1
ATOM 752 C CA . ASN A 1 97 ? -4.520 8.013 7.048 1.00 95.12 97 ASN A CA 1
ATOM 753 C C . ASN A 1 97 ? -3.716 7.937 8.357 1.00 95.12 97 ASN A C 1
ATOM 755 O O . ASN A 1 97 ? -4.260 7.523 9.384 1.00 95.12 97 ASN A O 1
ATOM 759 N N . MET A 1 98 ? -2.444 8.346 8.378 1.00 93.25 98 MET A N 1
ATOM 760 C CA . MET A 1 98 ? -1.575 8.248 9.565 1.00 93.25 98 MET A CA 1
ATOM 761 C C . MET A 1 98 ? -1.704 9.453 10.517 1.00 93.25 98 MET A C 1
ATOM 763 O O . MET A 1 98 ? -0.715 10.039 10.953 1.00 93.25 98 MET A O 1
ATOM 767 N N . THR A 1 99 ? -2.931 9.825 10.887 1.00 91.25 99 THR A N 1
ATOM 768 C CA . THR A 1 99 ? -3.206 11.042 11.679 1.00 91.25 99 THR A CA 1
ATOM 769 C C . THR A 1 99 ? -3.109 10.852 13.199 1.00 91.25 99 THR A C 1
ATOM 771 O O . THR A 1 99 ? -3.219 11.818 13.950 1.00 91.25 99 THR A O 1
ATOM 774 N N . GLY A 1 100 ? -2.960 9.614 13.678 1.00 87.69 100 GLY A N 1
ATOM 775 C CA . GLY A 1 100 ? -3.034 9.260 15.104 1.00 87.69 100 GLY A CA 1
ATOM 776 C C . GLY A 1 100 ? -1.744 9.461 15.906 1.00 87.69 100 GLY A C 1
ATOM 777 O O . GLY A 1 100 ? -1.675 9.039 17.059 1.00 87.69 100 GL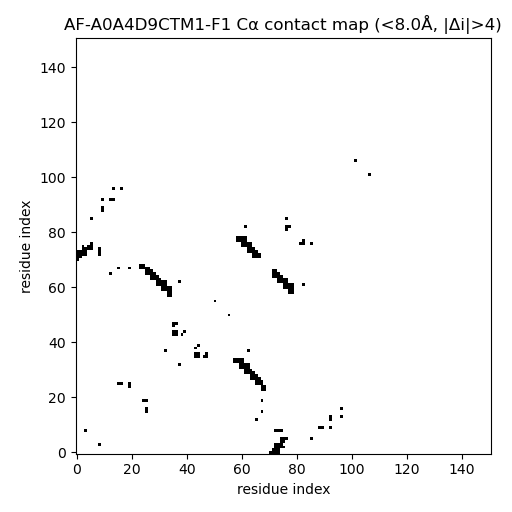Y A O 1
ATOM 778 N N . LEU A 1 101 ? -0.708 10.052 15.308 1.00 88.12 101 LEU A N 1
ATOM 779 C CA . LEU A 1 101 ? 0.593 10.231 15.950 1.00 88.12 101 LEU A CA 1
ATOM 780 C C . LEU A 1 101 ? 0.590 11.436 16.902 1.00 88.12 101 LEU A C 1
ATOM 782 O O . LEU A 1 101 ? -0.035 12.468 16.649 1.00 88.12 101 LEU A O 1
ATOM 786 N N . VAL A 1 102 ? 1.310 11.309 18.019 1.00 89.06 102 VAL A N 1
ATOM 787 C CA . VAL A 1 102 ? 1.509 12.418 18.961 1.00 89.06 102 VAL A CA 1
ATOM 788 C C . VAL A 1 102 ? 2.383 13.471 18.289 1.00 89.06 102 VAL A C 1
ATOM 790 O O . VAL A 1 102 ? 3.498 13.169 17.881 1.00 89.06 102 VAL A O 1
ATOM 793 N N . LYS A 1 103 ? 1.888 14.709 18.209 1.00 86.69 103 LYS A N 1
ATOM 794 C CA . LYS A 1 103 ? 2.674 15.844 17.710 1.00 86.69 103 LYS A CA 1
ATOM 795 C C . LYS A 1 103 ? 3.891 16.078 18.610 1.00 86.69 103 LYS A C 1
ATOM 797 O O . LYS A 1 103 ? 3.750 16.102 19.841 1.00 86.69 103 LYS A O 1
ATOM 802 N N . ASP A 1 104 ? 5.055 16.284 18.002 1.00 78.44 104 ASP A N 1
ATOM 803 C CA . ASP A 1 104 ? 6.281 16.634 18.716 1.00 78.44 104 ASP A CA 1
ATOM 804 C C . ASP A 1 104 ? 6.043 17.849 19.631 1.00 78.44 104 ASP A C 1
ATOM 806 O O . ASP A 1 104 ? 5.461 18.853 19.227 1.00 78.44 104 ASP A O 1
ATOM 810 N N . GLY A 1 105 ? 6.412 17.713 20.910 1.00 68.12 105 GLY A N 1
ATOM 811 C CA . GLY A 1 105 ? 6.203 18.733 21.951 1.00 68.12 105 GLY A CA 1
ATOM 812 C C . GLY A 1 105 ? 5.088 18.444 22.967 1.00 68.12 105 GLY A C 1
ATOM 813 O O . GLY A 1 105 ? 5.057 19.080 24.016 1.00 68.12 105 GLY A O 1
ATOM 814 N N . LYS A 1 106 ? 4.214 17.448 22.743 1.00 63.62 106 LYS A N 1
ATOM 815 C CA . LYS A 1 106 ? 3.150 17.053 23.705 1.00 63.62 106 LYS A CA 1
ATOM 816 C C . LYS A 1 106 ? 3.493 15.855 24.601 1.00 63.62 106 LYS A C 1
ATOM 818 O O . LYS A 1 106 ? 2.606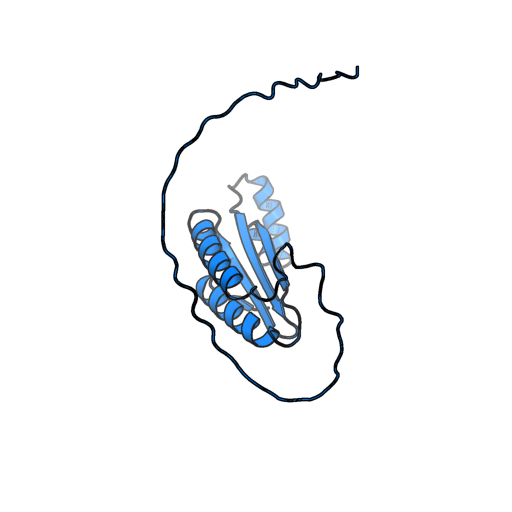 15.235 25.190 1.00 63.62 106 LYS A O 1
ATOM 823 N N . LYS A 1 107 ? 4.774 15.513 24.753 1.00 59.75 107 LYS A N 1
ATOM 824 C CA . LYS A 1 107 ? 5.224 14.434 25.651 1.00 59.75 107 LYS A CA 1
ATOM 825 C C . LYS A 1 107 ? 5.281 14.932 27.105 1.00 59.75 107 LYS A C 1
ATOM 827 O O . LYS A 1 107 ? 6.344 15.027 27.701 1.00 59.75 107 LYS A O 1
ATOM 832 N N . GLY A 1 108 ? 4.131 15.295 27.669 1.00 58.41 108 GLY A N 1
ATOM 833 C CA . GLY A 1 108 ? 4.061 15.803 29.040 1.00 58.41 108 GLY A CA 1
ATOM 834 C C . GLY A 1 108 ? 2.689 16.343 29.419 1.00 58.41 108 GLY A C 1
ATOM 835 O O . GLY A 1 108 ? 2.516 17.546 29.530 1.00 58.41 108 GLY A O 1
ATOM 836 N N . GLY A 1 109 ? 1.700 15.474 29.622 1.00 57.62 109 GLY A N 1
ATOM 837 C CA . GLY A 1 109 ? 0.428 15.907 30.209 1.00 57.62 109 GLY A CA 1
ATOM 838 C C . GLY A 1 109 ? -0.740 15.022 29.817 1.00 57.62 109 GLY A C 1
ATOM 839 O O . GLY A 1 109 ? -1.463 15.324 28.879 1.00 57.62 109 GLY A O 1
ATOM 840 N N . GLY A 1 110 ? -0.925 13.911 30.527 1.00 52.62 110 GLY A N 1
ATOM 841 C CA . GLY A 1 110 ? -2.035 13.007 30.228 1.00 52.62 110 GLY A CA 1
ATOM 842 C C . GLY A 1 110 ? -2.288 11.905 31.249 1.00 52.62 110 GLY A C 1
ATOM 843 O O . GLY A 1 110 ? -2.819 10.863 30.893 1.00 52.62 110 GLY A O 1
ATOM 844 N N . LYS A 1 111 ? -1.915 12.109 32.515 1.00 54.16 111 LYS A N 1
ATOM 845 C CA . LYS A 1 111 ? -2.475 11.356 33.645 1.00 54.16 111 LYS A CA 1
ATOM 846 C C . LYS A 1 111 ? -3.058 12.370 34.623 1.00 54.16 111 LYS A C 1
ATOM 848 O O . LYS A 1 111 ? -2.378 12.819 35.537 1.00 54.16 111 LYS A O 1
ATOM 853 N N . LYS A 1 112 ? -4.317 12.758 34.421 1.00 47.38 112 LYS A N 1
ATOM 854 C CA . LYS A 1 112 ? -5.113 13.386 35.479 1.00 47.38 112 LYS A CA 1
ATOM 855 C C . LYS A 1 112 ? -6.563 12.922 35.387 1.00 47.38 112 LYS A C 1
ATOM 857 O O . LYS A 1 112 ? -7.282 13.272 34.465 1.00 47.38 112 LYS A O 1
ATOM 862 N N . GLY A 1 113 ? -6.906 12.071 36.353 1.00 43.44 113 GLY A N 1
ATOM 863 C CA . GLY A 1 113 ? -8.166 12.067 37.091 1.00 43.44 113 GLY A CA 1
ATOM 864 C C . GLY A 1 113 ? -9.470 12.007 36.306 1.00 43.44 113 GLY A C 1
ATOM 865 O O . GLY A 1 113 ? -10.020 13.030 35.923 1.00 43.44 113 GLY A O 1
ATOM 866 N N . ARG A 1 114 ? -10.080 10.819 36.272 1.00 49.81 114 ARG A N 1
ATOM 867 C CA . ARG A 1 114 ? -11.541 10.730 36.3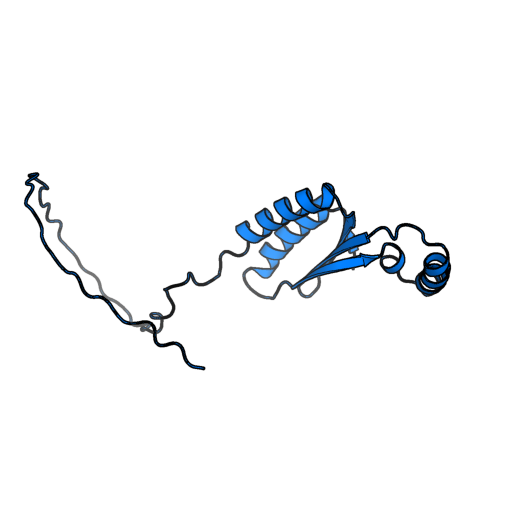74 1.00 49.81 114 ARG A CA 1
ATOM 868 C C . ARG A 1 114 ? -11.956 11.110 37.804 1.00 49.81 114 ARG A C 1
ATOM 870 O O . ARG A 1 114 ? -11.797 10.310 38.719 1.00 49.81 114 ARG A O 1
ATOM 877 N N . LYS A 1 115 ? -12.466 12.326 37.972 1.00 39.59 115 LYS A N 1
ATOM 878 C CA . LYS A 1 115 ? -13.369 12.791 39.045 1.00 39.59 115 LYS A CA 1
ATOM 879 C C . LYS A 1 115 ? -13.947 14.096 38.475 1.00 39.59 115 LYS A C 1
ATOM 881 O O . LYS A 1 115 ? -13.187 15.020 38.247 1.00 39.59 115 LYS A O 1
ATOM 886 N N . GLY A 1 116 ? -15.155 14.145 37.925 1.00 37.34 116 GLY A N 1
ATOM 887 C CA . GLY A 1 116 ? -16.423 13.909 38.603 1.00 37.34 116 GLY A CA 1
ATOM 888 C C . GLY A 1 116 ? -16.953 15.253 39.117 1.00 37.34 116 GLY A C 1
ATOM 889 O O . GLY A 1 116 ? -16.478 15.671 40.159 1.00 37.34 116 GLY A O 1
ATOM 890 N N . LYS A 1 117 ? -17.893 15.853 38.357 1.00 40.56 117 LYS A N 1
ATOM 891 C CA . LYS A 1 117 ? -18.923 16.864 38.715 1.00 40.56 117 LYS A CA 1
ATOM 892 C C . LYS A 1 117 ? -18.514 18.145 39.479 1.00 40.56 117 LYS A C 1
ATOM 894 O O . LYS A 1 117 ? -18.089 18.043 40.617 1.00 40.56 117 LYS A O 1
ATOM 899 N N . GLU A 1 118 ? -18.770 19.330 38.907 1.00 32.62 118 GLU A N 1
ATOM 900 C CA . GLU A 1 118 ? -19.931 20.211 39.205 1.00 32.62 118 GLU A CA 1
ATOM 901 C C . GLU A 1 118 ? -19.880 21.545 38.418 1.00 32.62 118 GLU A C 1
ATOM 903 O O . GLU A 1 118 ? -18.856 21.889 37.834 1.00 32.62 118 GLU A O 1
ATOM 908 N N . GLU A 1 119 ? -21.039 22.201 38.329 1.00 37.22 119 GLU A N 1
ATOM 909 C CA . GLU A 1 119 ? -21.459 23.299 37.440 1.00 37.22 119 GLU A CA 1
ATOM 910 C C . GLU A 1 119 ? -21.135 24.728 37.941 1.00 37.22 119 GLU A C 1
ATOM 912 O O . GLU A 1 119 ? -20.872 24.938 39.121 1.00 37.22 119 GLU A O 1
ATOM 917 N N . GLY A 1 120 ? -21.285 25.716 37.037 1.00 30.88 120 GLY A N 1
ATOM 918 C CA . GLY A 1 120 ? -21.402 27.170 37.302 1.00 30.88 120 GLY A CA 1
ATOM 919 C C . GLY A 1 120 ? -20.131 27.966 36.958 1.00 30.88 120 GLY A C 1
ATOM 920 O O . GLY A 1 120 ? -19.043 27.540 37.309 1.00 30.88 120 GLY A O 1
ATOM 921 N N . GLY A 1 121 ? -20.107 29.115 36.271 1.00 29.66 121 GLY A N 1
ATOM 922 C CA . GLY A 1 121 ? -21.112 30.082 35.816 1.00 29.66 121 GLY A CA 1
ATOM 923 C C . GLY A 1 121 ? -20.495 31.503 35.860 1.00 29.66 121 GLY A C 1
ATOM 924 O O . GLY A 1 121 ? -19.986 31.877 36.908 1.00 29.66 121 GLY A O 1
ATOM 925 N N . GLY A 1 122 ? -20.569 32.283 34.762 1.00 32.44 122 GLY A N 1
ATOM 926 C CA . GLY A 1 122 ? -20.277 33.742 34.672 1.00 32.44 122 GLY A CA 1
ATOM 927 C C . GLY A 1 122 ? -18.787 34.146 34.701 1.00 32.44 122 GLY A C 1
ATOM 928 O O . GLY A 1 122 ? -17.992 33.489 35.352 1.00 32.44 122 GLY A O 1
ATOM 929 N N . LYS A 1 123 ? -18.291 35.203 34.045 1.00 39.44 123 LYS A N 1
ATOM 930 C CA . LYS A 1 123 ? -18.862 36.387 33.383 1.00 39.44 123 LYS A CA 1
ATOM 931 C C . LYS A 1 123 ? -17.870 36.883 32.315 1.00 39.44 123 LYS A C 1
ATOM 933 O O . LYS A 1 123 ? -16.667 36.670 32.436 1.00 39.44 123 LYS A O 1
ATOM 938 N N . GLU A 1 124 ? -18.423 37.532 31.300 1.00 45.69 124 GLU A N 1
ATOM 939 C CA . GLU A 1 124 ? -17.754 38.344 30.285 1.00 45.69 124 GLU A CA 1
ATOM 940 C C . GLU A 1 124 ? -17.145 39.599 30.927 1.00 45.69 124 GLU A C 1
ATOM 942 O O . GLU A 1 124 ? -17.808 40.222 31.752 1.00 45.69 124 GLU A O 1
ATOM 947 N N . ASP A 1 125 ? -15.934 39.981 30.519 1.00 45.50 125 ASP A N 1
ATOM 948 C CA . ASP A 1 125 ? -15.441 41.355 30.632 1.00 45.50 125 ASP A CA 1
ATOM 949 C C . ASP A 1 125 ? -14.609 41.688 29.385 1.00 45.50 125 ASP A C 1
ATOM 951 O O . ASP A 1 125 ? -13.545 41.122 29.118 1.00 45.50 125 ASP A O 1
ATOM 955 N N . ASP A 1 126 ? -15.179 42.603 28.610 1.00 40.16 126 ASP A N 1
ATOM 956 C CA . ASP A 1 126 ? -14.622 43.317 27.473 1.00 40.16 126 ASP A CA 1
ATOM 957 C C . ASP A 1 126 ? -13.484 44.243 27.950 1.00 40.16 126 ASP A C 1
ATOM 959 O O . ASP A 1 126 ? -13.692 45.104 28.806 1.00 40.16 126 ASP A O 1
ATOM 963 N N . MET A 1 127 ? -12.282 44.118 27.381 1.00 42.06 127 MET A N 1
ATOM 964 C CA . MET A 1 127 ? -11.255 45.167 27.453 1.00 42.06 127 MET A CA 1
ATOM 965 C C . MET A 1 127 ? -10.646 45.410 26.073 1.00 42.06 127 MET A C 1
ATOM 967 O O . MET A 1 127 ? -9.655 44.804 25.671 1.00 42.06 127 MET A O 1
ATOM 971 N N . VAL A 1 128 ? -11.311 46.309 25.349 1.00 40.31 128 VAL A N 1
ATOM 972 C CA . VAL A 1 128 ? -10.755 47.491 24.670 1.00 40.3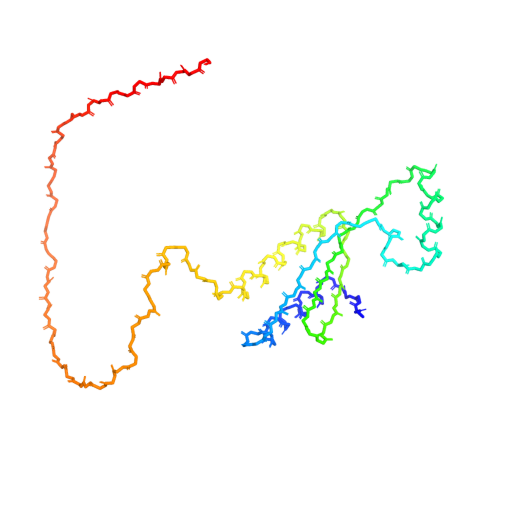1 128 VAL A CA 1
ATOM 973 C C . VAL A 1 128 ? -9.242 47.441 24.401 1.00 40.31 128 VAL A C 1
ATOM 975 O O . VAL A 1 128 ? -8.415 47.718 25.269 1.00 40.31 128 VAL A O 1
ATOM 978 N N . VAL A 1 129 ? -8.900 47.176 23.140 1.00 43.72 129 VAL A N 1
ATOM 979 C CA . VAL A 1 129 ? -7.572 47.395 22.555 1.00 43.72 129 VAL A CA 1
ATOM 980 C C . VAL A 1 129 ? -7.521 48.822 22.016 1.00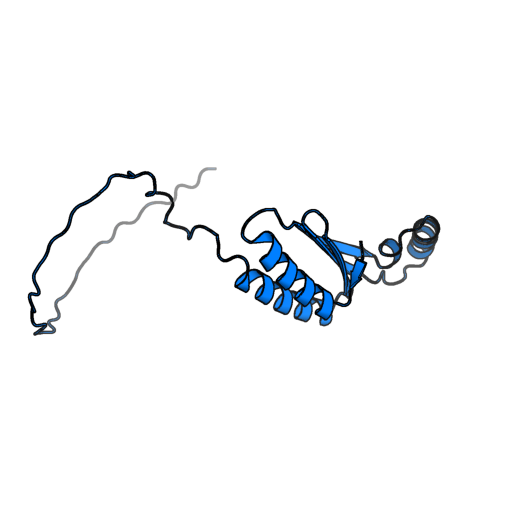 43.72 129 VAL A C 1
ATOM 982 O O . VAL A 1 129 ? -8.180 49.123 21.022 1.00 43.72 129 VAL A O 1
ATOM 985 N N . VAL A 1 130 ? -6.735 49.698 22.646 1.00 39.00 130 VAL A N 1
ATOM 986 C CA . VAL A 1 130 ? -6.407 51.027 22.106 1.00 39.00 130 VAL A CA 1
ATOM 987 C C . VAL A 1 130 ? -4.938 51.361 22.389 1.00 39.00 130 VAL A C 1
ATOM 989 O O . VAL A 1 130 ? -4.510 51.287 23.537 1.00 39.00 130 VAL A O 1
ATOM 992 N N . MET A 1 131 ? -4.250 51.806 21.322 1.00 37.28 131 MET A N 1
ATOM 993 C CA . MET A 1 131 ? -3.025 52.636 21.285 1.00 37.28 131 MET A CA 1
ATOM 994 C C . MET A 1 131 ? -1.698 51.988 21.727 1.00 37.28 131 MET A C 1
ATOM 996 O O . MET A 1 131 ? -1.657 51.180 22.640 1.00 37.28 131 MET A O 1
ATOM 1000 N N . GLU A 1 132 ? -0.524 52.294 21.170 1.00 38.94 132 GLU A N 1
ATOM 1001 C CA . GLU A 1 132 ? -0.055 53.159 20.074 1.00 38.94 132 GLU A CA 1
ATOM 1002 C C . GLU A 1 132 ? 1.427 52.783 19.846 1.00 38.94 132 GLU A C 1
ATOM 1004 O O . GLU A 1 132 ? 2.101 52.314 20.768 1.00 38.94 132 GLU A O 1
ATOM 1009 N N . GLU A 1 133 ? 1.945 52.970 18.630 1.00 45.50 133 GLU A N 1
ATOM 1010 C CA . GLU A 1 133 ? 3.379 52.892 18.333 1.00 45.50 133 GLU A CA 1
ATOM 1011 C C . GLU A 1 133 ? 4.201 53.847 19.212 1.00 45.50 133 GLU A C 1
ATOM 1013 O O . GLU A 1 133 ? 3.903 55.031 19.314 1.00 45.50 133 GLU A O 1
ATOM 1018 N N . SER A 1 134 ? 5.332 53.380 19.744 1.00 41.62 134 SER A N 1
ATOM 1019 C CA . SER A 1 134 ? 6.491 54.257 19.933 1.00 41.62 134 SER A CA 1
ATOM 1020 C C . SER A 1 134 ? 7.806 53.476 19.964 1.00 41.62 134 SER A C 1
ATOM 1022 O O . SER A 1 134 ? 8.109 52.665 20.835 1.00 41.62 134 SER A O 1
ATOM 1024 N N . SER A 1 135 ? 8.607 53.775 18.950 1.00 46.25 135 SER A N 1
ATOM 1025 C CA . SER A 1 135 ? 10.051 53.597 18.827 1.00 46.25 135 SER A CA 1
ATOM 1026 C C . SER A 1 135 ? 10.855 53.927 20.093 1.00 46.25 135 SER A C 1
ATOM 1028 O O . SER A 1 135 ? 10.608 54.973 20.694 1.00 46.25 135 SER A O 1
ATOM 1030 N N . ARG A 1 136 ? 11.909 53.138 20.394 1.00 48.53 136 ARG A N 1
ATOM 1031 C CA . ARG A 1 136 ? 13.165 53.583 21.053 1.00 48.53 136 ARG A CA 1
ATOM 1032 C C . ARG A 1 136 ? 14.281 52.510 21.031 1.00 48.53 136 ARG A C 1
ATOM 1034 O O . ARG A 1 136 ? 14.127 51.437 21.592 1.00 48.53 136 ARG A O 1
ATOM 1041 N N . GLY A 1 137 ? 15.380 52.877 20.357 1.00 35.47 137 GLY A N 1
ATOM 1042 C CA . GLY A 1 137 ? 16.824 52.605 20.561 1.00 35.47 137 GLY A CA 1
ATOM 1043 C C . GLY A 1 137 ? 17.376 51.394 21.345 1.00 35.47 137 GLY A C 1
ATOM 1044 O O . GLY A 1 137 ? 16.928 51.088 22.442 1.00 35.47 137 GLY A O 1
ATOM 1045 N N . GLY A 1 138 ? 18.465 50.808 20.803 1.00 34.72 138 GLY A N 1
ATOM 1046 C CA . GLY A 1 138 ? 19.396 49.848 21.451 1.00 34.72 138 GLY A CA 1
ATOM 1047 C C . GLY A 1 138 ? 20.274 50.461 22.571 1.00 34.72 138 GLY A C 1
ATOM 1048 O O . GLY A 1 138 ? 19.900 51.532 23.046 1.00 34.72 138 GLY A O 1
ATOM 1049 N N . PRO A 1 139 ? 21.437 49.884 23.002 1.00 47.41 139 PRO A N 1
ATOM 1050 C CA . PRO A 1 139 ? 22.408 49.074 22.230 1.00 47.41 139 PRO A CA 1
ATOM 1051 C C . PRO A 1 139 ? 23.073 47.869 22.971 1.00 47.41 139 PRO A C 1
ATOM 1053 O O . PRO A 1 139 ? 22.915 47.684 24.170 1.00 47.41 139 PRO A O 1
ATOM 1056 N N . GLY A 1 140 ? 23.930 47.123 22.251 1.00 35.78 140 GLY A N 1
ATOM 1057 C CA . GLY A 1 140 ? 25.216 46.606 22.768 1.00 35.78 140 GLY A CA 1
ATOM 1058 C C . GLY A 1 140 ? 25.241 45.255 23.506 1.00 35.78 140 GLY A C 1
ATOM 1059 O O . GLY A 1 140 ? 24.665 45.099 24.575 1.00 35.78 140 GLY A O 1
ATOM 1060 N N . GLY A 1 141 ? 26.019 44.291 22.992 1.00 45.72 141 GLY A N 1
ATOM 1061 C CA . GLY A 1 141 ? 26.257 43.015 23.680 1.00 45.72 141 GLY A CA 1
ATOM 1062 C C . GLY A 1 141 ? 27.193 42.049 22.951 1.00 45.72 141 GLY A C 1
ATOM 1063 O O . GLY A 1 141 ? 26.804 40.941 22.602 1.00 45.72 141 GLY A O 1
ATOM 1064 N N . GLU A 1 142 ? 28.432 42.470 22.716 1.00 41.91 142 GLU A N 1
ATOM 1065 C CA . GLU A 1 142 ? 29.534 41.649 22.210 1.00 41.91 142 GLU A CA 1
ATOM 1066 C C . GLU A 1 142 ? 30.003 40.643 23.282 1.00 41.91 142 GLU A C 1
ATOM 1068 O O . GLU A 1 142 ? 30.460 41.062 24.344 1.00 41.91 142 GLU A O 1
ATOM 1073 N N . ARG A 1 143 ? 29.933 39.324 23.029 1.00 51.75 143 ARG A N 1
ATOM 1074 C CA . ARG A 1 143 ? 30.750 38.313 23.741 1.00 51.75 143 ARG A CA 1
ATOM 1075 C C . ARG A 1 143 ? 31.122 37.141 22.834 1.00 51.75 143 ARG A C 1
ATOM 1077 O O . ARG A 1 143 ? 30.318 36.257 22.553 1.00 51.75 143 ARG A O 1
ATOM 1084 N N . GLY A 1 144 ? 32.388 37.129 22.422 1.00 39.09 144 GLY A N 1
ATOM 1085 C CA . GLY A 1 144 ? 33.043 35.995 21.780 1.00 39.09 144 GLY A CA 1
ATOM 1086 C C . GLY A 1 1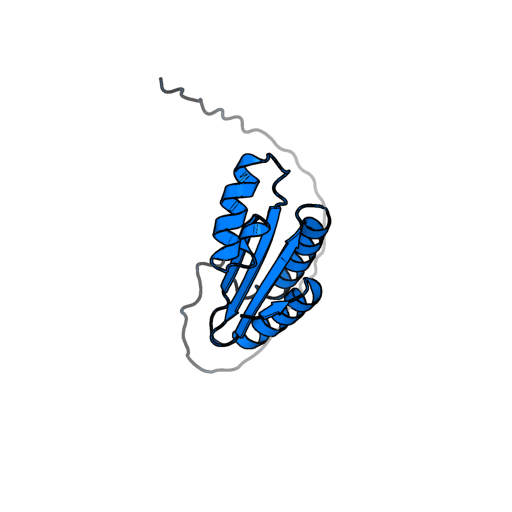44 ? 33.263 34.811 22.731 1.00 39.09 144 GLY A C 1
ATOM 1087 O O . GLY A 1 144 ? 33.555 34.978 23.914 1.00 39.09 144 GLY A O 1
ATOM 1088 N N . GLY A 1 145 ? 33.171 33.596 22.185 1.00 48.25 145 GLY A N 1
ATOM 1089 C CA . GLY A 1 145 ? 33.460 32.337 22.872 1.00 48.25 145 GLY A CA 1
ATOM 1090 C C . GLY A 1 145 ? 34.358 31.447 22.012 1.00 48.25 145 GLY A C 1
ATOM 1091 O O . GLY A 1 145 ? 33.965 30.981 20.947 1.00 48.25 145 GLY A O 1
ATOM 1092 N N . LYS A 1 146 ? 35.595 31.255 22.472 1.00 51.12 146 LYS A N 1
ATOM 1093 C CA . LYS A 1 146 ? 36.717 30.594 21.789 1.00 51.12 146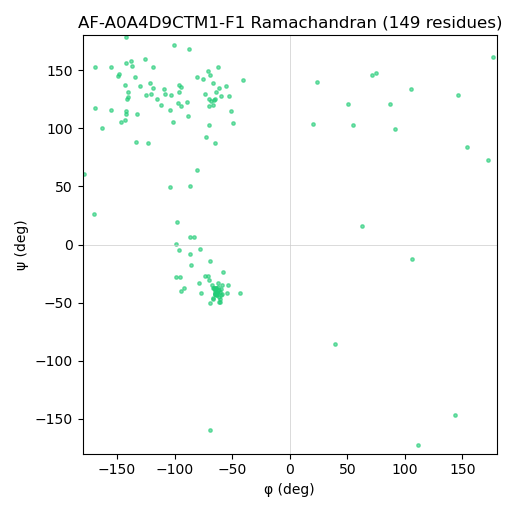 LYS A CA 1
ATOM 1094 C C . LYS A 1 146 ? 36.427 29.131 21.411 1.00 51.12 146 LYS A C 1
ATOM 1096 O O . LYS A 1 146 ? 36.140 28.300 22.268 1.00 51.12 146 LYS A O 1
ATOM 1101 N N . ARG A 1 147 ? 36.653 28.793 20.136 1.00 49.75 147 ARG A N 1
ATOM 1102 C CA . ARG A 1 147 ? 36.836 27.418 19.634 1.00 49.75 147 ARG A CA 1
ATOM 1103 C C . ARG A 1 147 ? 38.139 26.829 20.191 1.00 49.75 147 ARG A C 1
ATOM 1105 O O . ARG A 1 147 ? 39.217 27.340 19.898 1.00 49.75 147 ARG A O 1
ATOM 1112 N N . LYS A 1 148 ? 38.058 25.723 20.935 1.00 57.69 148 LYS A N 1
ATOM 1113 C CA . LYS A 1 148 ? 39.220 24.914 21.338 1.00 57.69 148 LYS A CA 1
ATOM 1114 C C . LYS A 1 148 ? 39.299 23.677 20.432 1.00 57.69 148 LYS A C 1
ATOM 1116 O O . LYS A 1 148 ? 38.493 22.761 20.559 1.00 57.69 148 LYS A O 1
ATOM 1121 N N . LYS A 1 149 ? 40.257 23.676 19.496 1.00 53.00 149 LYS A N 1
ATOM 1122 C CA . LYS A 1 149 ? 40.703 22.486 18.750 1.00 53.00 149 LYS A CA 1
ATOM 1123 C C . LYS A 1 149 ? 41.343 21.511 19.745 1.00 53.00 149 LYS A C 1
ATOM 1125 O O . LYS A 1 149 ? 42.269 21.901 20.453 1.00 53.00 149 LYS A O 1
ATOM 1130 N N . ARG A 1 150 ? 40.873 20.265 19.783 1.00 55.50 150 ARG A N 1
ATOM 1131 C CA . ARG A 1 150 ? 41.600 19.141 20.388 1.00 55.50 150 ARG A CA 1
ATOM 1132 C C . ARG A 1 150 ? 42.309 18.410 19.246 1.00 55.50 150 ARG A C 1
ATOM 1134 O O . ARG A 1 150 ? 41.658 18.074 18.259 1.00 55.50 150 ARG A O 1
ATOM 1141 N N . ARG A 1 151 ? 43.635 18.319 19.351 1.00 60.12 151 ARG A N 1
ATOM 1142 C CA . ARG A 1 151 ? 44.464 17.344 18.632 1.00 60.12 151 ARG A CA 1
ATOM 1143 C C . ARG A 1 151 ? 44.395 16.025 19.386 1.00 60.12 151 ARG A C 1
ATOM 1145 O O . ARG A 1 151 ? 44.164 16.098 20.617 1.00 60.12 151 ARG A O 1
#

InterPro domains:
  IPR003210 Signal recognition particle, SRP14 subunit [PF02290] (4-101)
  IPR003210 Signal recognition particle, SRP14 subunit [PTHR12013] (1-117)
  IPR009018 Signal recognition particle, SRP9/SRP14 subunit [G3DSA:3.30.720.10] (1-135)
  IPR009018 Signal recognition particle, SRP9/SRP14 subunit [SSF54762] (1-103)

Nearest PDB structures (foldseek):
  4uyk-assembly1_B  TM=8.803E-01  e=4.629E-07  Homo sapiens
  4kq0-assembly1_D  TM=3.733E-01  e=1.246E+00  Tomato bushy stunt virus
  4jk0-assembly1_D-2  TM=4.249E-01  e=3.506E+00  Tomato bushy stunt virus
  4knq-assembly1_A  TM=3.173E-01  e=2.230E+00  Tomato bushy stunt virus